Protein AF-A0A958ZLV0-F1 (afdb_monomer_lite)

Sequence (90 aa):
MNLKKAPQVDMEKRKSLFFQIGLLFSLAVVLIAFEWKQYDLSTASLGSLQVENEEEELIPITQSTPPPPPPPPPPQTTVIEIVEDEKKKE

Secondary structure (DSSP, 8-state):
----S-GGG--GGGHHHHHHHHHHHHHHHHHHHHHS----SSGGGS------------PPP---PPPPPPPPPPP---------------

Foldseek 3Di:
DDPPDDVVPPCVVCVVVVVVVVVVVVVVVVVVVVVPDPPPPVVVPVDPPPPVVPPPPPDDDDDDDDPPDDDDDPPPPPPPPPPPDDDDDD

Radius of gyration: 51.71 Å; chains: 1; bounding box: 66×95×135 Å

pLDDT: mean 70.25, std 15.28, range [38.19, 96.94]

Structure (mmCIF, N/CA/C/O backbone):
data_AF-A0A958ZLV0-F1
#
_entry.id   AF-A0A958ZLV0-F1
#
loop_
_atom_site.group_PDB
_atom_site.id
_atom_site.type_symbol
_atom_site.label_atom_id
_atom_site.label_alt_id
_atom_site.label_comp_id
_atom_site.label_asym_id
_atom_site.label_entity_id
_atom_site.label_seq_id
_atom_site.pdbx_PDB_ins_code
_atom_site.Cartn_x
_atom_site.Cartn_y
_atom_site.Cartn_z
_atom_site.occupancy
_atom_site.B_iso_or_equiv
_atom_site.auth_seq_id
_atom_site.auth_comp_id
_atom_site.auth_asym_id
_atom_site.auth_atom_id
_atom_site.pdbx_PDB_model_num
ATOM 1 N N . MET A 1 1 ? -16.365 1.810 46.090 1.00 48.03 1 MET A N 1
ATOM 2 C CA . MET A 1 1 ? -16.512 1.503 44.649 1.00 48.03 1 MET A CA 1
ATOM 3 C C . MET A 1 1 ? -16.882 2.794 43.934 1.00 48.03 1 MET A C 1
ATOM 5 O O . MET A 1 1 ? -17.960 3.318 44.174 1.00 48.03 1 MET A O 1
ATOM 9 N N . ASN A 1 2 ? -15.963 3.369 43.154 1.00 50.03 2 ASN A N 1
ATOM 10 C CA . ASN A 1 2 ? -16.188 4.652 42.480 1.00 50.03 2 ASN A CA 1
ATOM 11 C C . ASN A 1 2 ? -16.972 4.432 41.181 1.00 50.03 2 ASN A C 1
ATOM 13 O O . ASN A 1 2 ? -16.394 4.195 40.123 1.00 50.03 2 ASN A O 1
ATOM 17 N N . LEU A 1 3 ? -18.297 4.504 41.268 1.00 59.75 3 LEU A N 1
ATOM 18 C CA . LEU A 1 3 ? -19.194 4.442 40.118 1.00 59.75 3 LEU A CA 1
ATOM 19 C C . LEU A 1 3 ? -19.273 5.833 39.456 1.00 59.75 3 LEU A C 1
ATOM 21 O O . LEU A 1 3 ? -20.220 6.582 39.677 1.00 59.75 3 LEU A O 1
ATOM 25 N N . LYS A 1 4 ? -18.241 6.236 38.698 1.00 55.12 4 LYS A N 1
ATOM 26 C CA . LYS A 1 4 ? -18.262 7.519 37.956 1.00 55.12 4 LYS A CA 1
ATOM 27 C C . LYS A 1 4 ? -17.570 7.490 36.590 1.00 55.12 4 LYS A C 1
ATOM 29 O O . LYS A 1 4 ? -17.013 8.485 36.135 1.00 55.12 4 LYS A O 1
ATOM 34 N N . LYS A 1 5 ? -17.621 6.355 35.898 1.00 61.69 5 LYS A N 1
ATOM 35 C CA . LYS A 1 5 ? -17.359 6.290 34.455 1.00 61.69 5 LYS A CA 1
ATOM 36 C C . LYS A 1 5 ? -18.628 5.732 33.831 1.00 61.69 5 LYS A C 1
ATOM 38 O O . LYS A 1 5 ? -19.033 4.622 34.151 1.00 61.69 5 LYS A O 1
ATOM 43 N N . ALA A 1 6 ? -19.307 6.549 33.039 1.00 62.78 6 ALA A N 1
ATOM 44 C CA . ALA A 1 6 ? -20.518 6.146 32.350 1.00 62.78 6 ALA A CA 1
ATOM 45 C C . ALA A 1 6 ? -20.173 4.970 31.403 1.00 62.78 6 ALA A C 1
ATOM 47 O O . ALA A 1 6 ? -19.355 5.165 30.501 1.00 62.78 6 ALA A O 1
ATOM 48 N N . PRO A 1 7 ? -20.734 3.759 31.587 1.00 60.75 7 PRO A N 1
ATOM 49 C CA . PRO A 1 7 ? -20.353 2.560 30.824 1.00 60.75 7 PRO A CA 1
ATOM 50 C C . PRO A 1 7 ? -20.689 2.667 29.327 1.00 60.75 7 PRO A C 1
ATOM 52 O O . PRO A 1 7 ? -20.200 1.886 28.515 1.00 60.75 7 PRO A O 1
ATOM 55 N N . GLN A 1 8 ? -21.499 3.659 28.946 1.00 60.72 8 GLN A N 1
ATOM 56 C CA . GLN A 1 8 ? -21.785 4.004 27.553 1.00 60.72 8 GLN A CA 1
ATOM 57 C C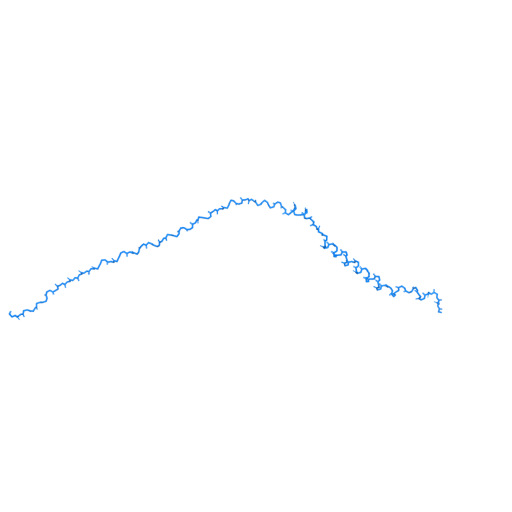 . GLN A 1 8 ? -20.588 4.595 26.783 1.00 60.72 8 GLN 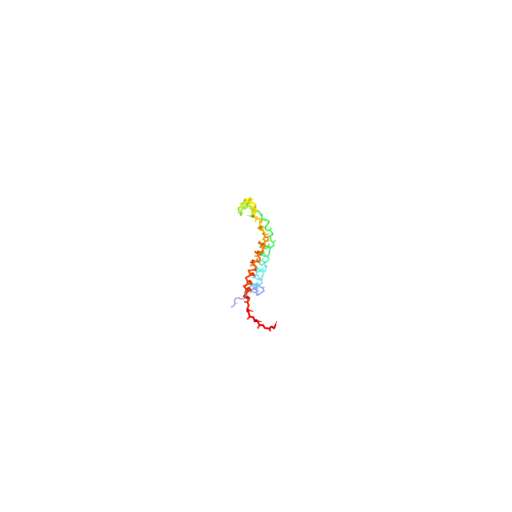A C 1
ATOM 59 O O . GLN A 1 8 ? -20.600 4.585 25.554 1.00 60.72 8 GLN A O 1
ATOM 64 N N . VAL A 1 9 ? -19.560 5.098 27.479 1.00 64.00 9 VAL A N 1
ATOM 65 C CA . VAL A 1 9 ? -18.341 5.676 26.875 1.00 64.00 9 VAL A CA 1
ATOM 66 C C . VAL A 1 9 ? -17.156 4.733 27.084 1.00 64.00 9 VAL A C 1
ATOM 68 O O . VAL A 1 9 ? -16.036 5.145 27.369 1.00 64.00 9 VAL A O 1
ATOM 71 N N . ASP A 1 10 ? -17.407 3.433 26.988 1.00 68.94 10 ASP A N 1
ATOM 72 C CA . ASP A 1 10 ? -16.338 2.450 26.978 1.00 68.94 10 ASP A CA 1
ATOM 73 C C . ASP A 1 10 ? -15.732 2.373 25.566 1.00 68.94 10 ASP A C 1
ATOM 75 O O . ASP A 1 10 ? -16.291 1.774 24.641 1.00 68.94 10 ASP A O 1
ATOM 79 N N . MET A 1 11 ? -14.615 3.078 25.373 1.00 64.38 11 MET A N 1
ATOM 80 C CA . MET A 1 11 ? -13.929 3.188 24.080 1.00 64.38 11 MET A CA 1
ATOM 81 C C . MET A 1 11 ? -13.114 1.943 23.724 1.00 64.38 11 MET A C 1
ATOM 83 O O . MET A 1 11 ? -12.738 1.760 22.563 1.00 64.38 11 MET A O 1
ATOM 87 N N . GLU A 1 12 ? -12.891 1.052 24.686 1.00 72.69 12 GLU A N 1
ATOM 88 C CA . GLU A 1 12 ? -12.110 -0.167 24.498 1.00 72.69 12 GLU A CA 1
ATOM 89 C C . GLU A 1 12 ? -12.796 -1.119 23.504 1.00 72.69 12 GLU A C 1
ATOM 91 O O . GLU A 1 12 ? -12.148 -1.703 22.633 1.00 72.69 12 GLU A O 1
ATOM 96 N N . LYS A 1 13 ? -14.136 -1.136 23.510 1.00 72.25 13 LYS A N 1
ATOM 97 C CA . LYS A 1 13 ? -14.974 -1.906 22.572 1.00 72.25 13 LYS A CA 1
ATOM 98 C C . LYS A 1 13 ? -14.874 -1.428 21.121 1.00 72.25 13 LYS A C 1
ATOM 100 O O . LYS A 1 13 ? -15.150 -2.193 20.203 1.00 72.25 13 LYS A O 1
ATOM 105 N N . ARG A 1 14 ? -14.490 -0.166 20.893 1.00 73.81 14 ARG A N 1
ATOM 106 C CA . ARG A 1 14 ? -14.406 0.434 19.548 1.00 73.81 14 ARG A CA 1
ATOM 107 C C . ARG A 1 14 ? -12.996 0.399 18.966 1.00 73.81 14 ARG A C 1
ATOM 109 O O . ARG A 1 14 ? -12.831 0.643 17.776 1.00 73.81 14 ARG A O 1
ATOM 116 N N . LYS A 1 15 ? -11.983 0.047 19.763 1.00 81.56 15 LYS A N 1
ATOM 117 C CA . LYS A 1 15 ? -10.577 -0.002 19.334 1.00 81.56 15 LYS A CA 1
ATOM 118 C C . LYS A 1 15 ? -10.356 -0.942 18.143 1.00 81.56 15 LYS A C 1
ATOM 120 O O . LYS A 1 15 ? -9.629 -0.592 17.220 1.00 81.56 15 LYS A O 1
ATOM 125 N N . SER A 1 16 ? -11.026 -2.098 18.136 1.00 84.25 16 SER A N 1
ATOM 126 C CA . SER A 1 16 ? -10.969 -3.044 17.011 1.00 84.25 16 SER A CA 1
ATOM 127 C C . SER A 1 16 ? -11.563 -2.452 15.728 1.00 84.25 16 SER A C 1
ATOM 129 O O . SER A 1 16 ? -10.952 -2.577 14.673 1.00 84.25 16 SER A O 1
ATOM 131 N N . LEU A 1 17 ? -12.673 -1.711 15.826 1.00 86.06 17 LEU A N 1
ATOM 132 C CA . LEU A 1 17 ? -13.283 -1.029 14.680 1.00 86.06 17 LEU A CA 1
ATOM 133 C C . LEU A 1 17 ? -12.342 0.030 14.093 1.00 86.06 17 LEU A C 1
ATOM 135 O O . LEU A 1 17 ? -12.157 0.080 12.882 1.00 86.06 17 LEU A O 1
ATOM 139 N N . PHE A 1 18 ? -11.694 0.840 14.937 1.00 88.06 18 PHE A N 1
ATOM 140 C CA . PHE A 1 18 ? -10.709 1.824 14.471 1.00 88.06 18 PHE A CA 1
ATOM 141 C C . PHE A 1 18 ? -9.494 1.163 13.806 1.00 88.06 18 PHE A C 1
ATOM 143 O O . PHE A 1 18 ? -9.015 1.657 12.787 1.00 88.06 18 PHE A O 1
ATOM 150 N N . PHE A 1 19 ? -9.034 0.023 14.331 1.00 90.88 19 PHE A N 1
ATOM 151 C CA . PHE A 1 19 ? -7.970 -0.763 13.703 1.00 90.88 19 PHE A CA 1
ATOM 152 C C . PHE A 1 19 ? -8.393 -1.309 12.330 1.00 90.88 19 PHE A C 1
ATOM 154 O O . PHE A 1 19 ? -7.644 -1.186 11.365 1.00 90.88 19 PHE A O 1
ATOM 161 N N . GLN A 1 20 ? -9.609 -1.849 12.216 1.00 92.94 20 GLN A N 1
ATOM 162 C CA . GLN A 1 20 ? -10.155 -2.352 10.951 1.00 92.94 20 GLN A CA 1
ATOM 163 C C . GLN A 1 20 ? -10.323 -1.242 9.905 1.00 92.94 20 GLN A C 1
ATOM 165 O O . GLN A 1 20 ? -10.011 -1.452 8.736 1.00 92.94 20 GLN A O 1
ATOM 170 N N . ILE A 1 21 ? -10.762 -0.051 10.318 1.00 94.88 21 ILE A N 1
ATOM 171 C CA . ILE A 1 21 ? -10.882 1.121 9.438 1.00 94.88 21 ILE A CA 1
ATOM 172 C C . ILE A 1 21 ? -9.504 1.571 8.943 1.00 94.88 21 ILE A C 1
ATOM 174 O O . ILE A 1 21 ? -9.339 1.830 7.753 1.00 94.88 21 ILE A O 1
ATOM 178 N N . GLY A 1 22 ? -8.504 1.616 9.829 1.00 94.81 22 GLY A N 1
ATOM 179 C CA . GLY A 1 22 ? -7.122 1.918 9.451 1.00 94.81 22 GLY A CA 1
ATOM 180 C C . GLY A 1 22 ? -6.548 0.894 8.469 1.00 94.81 22 GLY A C 1
ATOM 181 O O . GLY A 1 22 ? -5.918 1.272 7.483 1.00 94.81 22 GLY A O 1
ATOM 182 N N . LEU A 1 23 ? -6.829 -0.393 8.692 1.00 95.69 23 LEU A N 1
ATOM 183 C CA . LEU A 1 23 ? -6.423 -1.472 7.795 1.00 95.69 23 LEU A CA 1
ATOM 184 C C . LEU A 1 23 ? -7.060 -1.314 6.408 1.00 95.69 23 LEU A C 1
ATOM 186 O O . LEU A 1 23 ? -6.346 -1.334 5.406 1.00 95.69 23 LEU A O 1
ATOM 190 N N . LEU A 1 24 ? -8.373 -1.084 6.343 1.00 96.31 24 LEU A N 1
ATOM 191 C CA . LEU A 1 24 ? -9.080 -0.869 5.080 1.00 96.31 24 LEU A CA 1
ATOM 192 C C . LEU A 1 24 ? -8.537 0.356 4.330 1.00 96.31 24 LEU A C 1
ATOM 194 O O . LEU A 1 24 ? -8.317 0.296 3.122 1.00 96.31 24 LEU A O 1
ATOM 198 N N . PHE A 1 25 ? -8.270 1.444 5.054 1.00 96.94 25 PHE A N 1
ATOM 199 C CA . PHE A 1 25 ? -7.691 2.657 4.488 1.00 96.94 25 PHE A CA 1
ATOM 200 C C . PHE A 1 25 ? -6.279 2.417 3.936 1.00 96.94 25 PHE A C 1
ATOM 202 O O . PHE A 1 25 ? -5.993 2.810 2.808 1.00 96.94 25 PHE A O 1
ATOM 209 N N . SER A 1 26 ? -5.413 1.720 4.680 1.00 96.19 26 SER A N 1
ATOM 210 C CA . SER A 1 26 ? -4.066 1.375 4.202 1.00 96.19 26 SER A CA 1
ATOM 211 C C . SER A 1 26 ? -4.102 0.528 2.931 1.00 96.19 26 SER A C 1
ATOM 213 O O . SER A 1 26 ? -3.344 0.788 1.999 1.00 96.19 26 SER A O 1
ATOM 215 N N . LEU A 1 27 ? -5.027 -0.431 2.857 1.00 95.69 27 LEU A N 1
ATOM 216 C CA . LEU A 1 27 ? -5.178 -1.291 1.692 1.00 95.69 27 LEU A CA 1
ATOM 217 C C . LEU A 1 27 ? -5.650 -0.492 0.471 1.00 95.69 27 LEU A C 1
ATOM 219 O O . LEU A 1 27 ? -5.115 -0.670 -0.619 1.00 95.69 27 LEU A O 1
ATOM 223 N N . ALA A 1 28 ? -6.592 0.436 0.664 1.00 95.56 28 ALA A N 1
ATOM 224 C CA . ALA A 1 28 ? -7.044 1.338 -0.391 1.00 95.56 28 ALA A CA 1
ATOM 225 C C . ALA A 1 28 ? -5.903 2.222 -0.923 1.00 95.56 28 ALA A C 1
ATOM 227 O O . ALA A 1 28 ? -5.748 2.349 -2.133 1.00 95.56 28 ALA A O 1
ATOM 228 N N . VAL A 1 29 ? -5.068 2.784 -0.041 1.00 95.50 29 VAL A N 1
ATOM 229 C CA . VAL A 1 29 ? -3.908 3.598 -0.447 1.00 95.50 29 VAL A CA 1
ATOM 230 C C . VAL A 1 29 ? -2.910 2.781 -1.269 1.00 95.50 29 VAL A C 1
ATOM 232 O O . VAL A 1 29 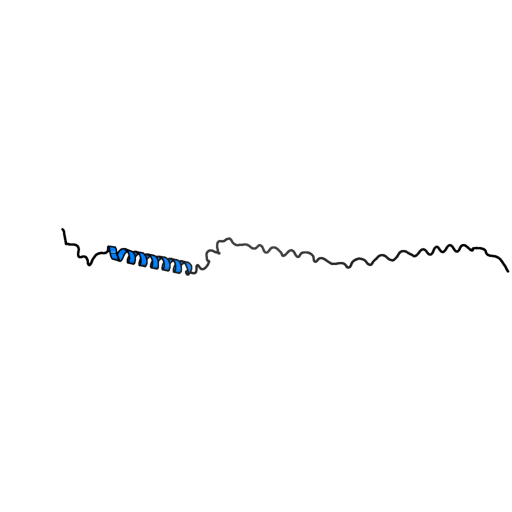? -2.424 3.268 -2.286 1.00 95.50 29 VAL A O 1
ATOM 235 N N . VAL A 1 30 ? -2.628 1.538 -0.870 1.00 94.94 30 VAL A N 1
ATOM 236 C CA . VAL A 1 30 ? -1.727 0.644 -1.618 1.00 94.94 30 VAL A CA 1
ATOM 237 C C . VAL A 1 30 ? -2.290 0.316 -3.001 1.00 94.94 30 VAL A C 1
ATOM 239 O O . VAL A 1 30 ? -1.554 0.373 -3.983 1.00 94.94 30 VAL A O 1
ATOM 242 N N . LEU A 1 31 ? -3.588 0.020 -3.100 1.00 93.12 31 LEU A N 1
ATOM 243 C CA . LEU A 1 31 ? -4.235 -0.233 -4.390 1.00 93.12 31 LEU A CA 1
ATOM 244 C C . LEU A 1 31 ? -4.165 0.993 -5.305 1.00 93.12 31 LEU A C 1
ATOM 246 O O . LEU A 1 31 ? -3.766 0.860 -6.457 1.00 93.12 31 LEU A O 1
ATOM 250 N N . ILE A 1 32 ? -4.455 2.185 -4.778 1.00 91.88 32 ILE A N 1
ATOM 251 C CA . ILE A 1 32 ? -4.335 3.441 -5.531 1.00 91.88 32 ILE A CA 1
ATOM 252 C C . ILE A 1 32 ? -2.891 3.664 -5.988 1.00 91.88 32 ILE A C 1
ATOM 254 O O . ILE A 1 32 ? -2.677 4.062 -7.125 1.00 91.88 32 ILE A O 1
ATOM 258 N N . ALA A 1 33 ? -1.898 3.393 -5.136 1.00 88.62 33 ALA A N 1
ATOM 259 C CA . ALA A 1 33 ? -0.487 3.540 -5.488 1.00 88.62 33 ALA A CA 1
ATOM 260 C C . ALA A 1 33 ? -0.058 2.594 -6.624 1.00 88.62 33 ALA A C 1
ATOM 262 O O . ALA A 1 33 ? 0.751 2.991 -7.458 1.00 88.62 33 ALA A O 1
ATOM 263 N N . PHE A 1 34 ? -0.608 1.376 -6.682 1.00 86.62 34 PHE A N 1
ATOM 264 C CA . PHE A 1 34 ? -0.361 0.439 -7.784 1.00 86.62 34 PHE A CA 1
ATOM 265 C C . PHE A 1 34 ? -1.139 0.777 -9.058 1.00 86.62 34 PHE A C 1
ATOM 267 O O . PHE A 1 34 ? -0.622 0.579 -10.155 1.00 86.62 34 PHE A O 1
ATOM 274 N N . GLU A 1 35 ? -2.366 1.284 -8.935 1.00 85.31 35 GLU A N 1
ATOM 275 C CA . GLU A 1 35 ? -3.128 1.791 -10.081 1.00 85.31 35 GLU A CA 1
ATOM 276 C C . GLU A 1 35 ? -2.570 3.112 -10.613 1.00 85.31 35 GLU A C 1
ATOM 278 O O . GLU A 1 35 ? -2.843 3.484 -11.761 1.00 85.31 35 GLU A O 1
ATOM 283 N N . TRP A 1 36 ? -1.786 3.831 -9.805 1.00 84.25 36 TRP A N 1
ATOM 284 C CA . TRP A 1 36 ? -1.178 5.078 -10.226 1.00 84.25 36 TRP A CA 1
ATOM 285 C C . TRP A 1 36 ? -0.200 4.799 -11.361 1.00 84.25 36 TRP A C 1
ATOM 287 O O . TRP A 1 36 ? 0.905 4.286 -11.189 1.00 84.25 36 TRP A O 1
ATOM 297 N N . LYS A 1 37 ? -0.652 5.121 -12.571 1.00 69.12 37 LYS A N 1
ATOM 298 C CA . LYS A 1 37 ? 0.114 4.943 -13.792 1.00 69.12 37 LYS A CA 1
ATOM 299 C C . LYS A 1 37 ? 1.304 5.899 -13.761 1.00 69.12 37 LYS A C 1
ATOM 301 O O . LYS A 1 37 ? 1.159 7.088 -14.053 1.00 69.12 37 LYS A O 1
ATOM 306 N N . GLN A 1 38 ? 2.480 5.381 -13.427 1.00 67.88 38 GLN A N 1
ATOM 307 C CA . GLN A 1 38 ? 3.715 6.129 -13.583 1.00 67.88 38 GLN A CA 1
ATOM 308 C C . GLN A 1 38 ? 4.055 6.144 -15.072 1.00 67.88 38 GLN A C 1
ATOM 310 O O . GLN A 1 38 ? 4.595 5.185 -15.617 1.00 67.88 38 GLN A O 1
ATOM 315 N N . TYR A 1 39 ? 3.644 7.214 -15.758 1.00 60.81 39 TYR A N 1
ATOM 316 C CA . TYR A 1 39 ? 4.131 7.476 -17.103 1.00 60.81 39 TYR A CA 1
ATOM 317 C C . TYR A 1 39 ? 5.635 7.639 -17.014 1.00 60.81 39 TYR A C 1
ATOM 319 O O . TYR A 1 39 ? 6.166 8.436 -16.239 1.00 60.81 39 TYR A O 1
ATOM 327 N N . ASP A 1 40 ? 6.286 6.790 -17.781 1.00 58.69 40 ASP A N 1
ATOM 328 C CA . ASP A 1 40 ? 7.697 6.532 -17.742 1.00 58.69 40 ASP A CA 1
ATOM 329 C C . ASP A 1 40 ? 8.467 7.721 -18.329 1.00 58.69 40 ASP A C 1
ATOM 331 O O . ASP A 1 40 ? 8.881 7.736 -19.479 1.00 58.69 40 ASP A O 1
ATOM 335 N N . LEU A 1 41 ? 8.613 8.778 -17.533 1.00 56.72 41 LEU A N 1
ATOM 336 C CA . LEU A 1 41 ? 9.691 9.750 -17.712 1.00 56.72 41 LEU A CA 1
ATOM 337 C C . LEU A 1 41 ? 10.996 9.217 -17.092 1.00 56.72 41 LEU A C 1
ATOM 339 O O . LEU A 1 41 ? 12.033 9.864 -17.199 1.00 56.72 41 LEU A O 1
ATOM 343 N N . SER A 1 42 ? 10.958 8.037 -16.454 1.00 54.72 42 SER A N 1
ATOM 344 C CA . SER A 1 42 ? 12.121 7.389 -15.847 1.00 54.72 42 SER A CA 1
ATOM 345 C C . SER A 1 42 ? 12.912 6.526 -16.840 1.00 54.72 42 SER A C 1
ATOM 347 O O . SER A 1 42 ? 14.101 6.304 -16.612 1.00 54.72 42 SER A O 1
ATOM 349 N N . THR A 1 43 ? 12.327 6.105 -17.966 1.00 55.47 43 THR A N 1
ATOM 350 C CA . THR A 1 43 ? 13.061 5.480 -19.082 1.00 55.47 43 THR A CA 1
ATOM 351 C C . THR A 1 43 ? 13.852 6.470 -19.918 1.00 55.47 43 THR A C 1
ATOM 353 O O . THR A 1 43 ? 14.708 6.045 -20.688 1.00 55.47 43 THR A O 1
ATOM 356 N N . ALA A 1 44 ? 13.698 7.780 -19.702 1.00 55.69 44 ALA A N 1
ATOM 357 C CA . ALA A 1 44 ? 14.637 8.757 -20.253 1.00 55.69 44 ALA A CA 1
ATOM 358 C C . ALA A 1 44 ? 16.046 8.650 -19.625 1.00 55.69 44 ALA A C 1
ATOM 360 O O . ALA A 1 44 ? 16.981 9.276 -20.117 1.00 55.69 44 ALA A O 1
ATOM 361 N N . SER A 1 45 ? 16.220 7.859 -18.554 1.00 58.22 45 SER A N 1
ATOM 362 C CA . SER A 1 45 ? 17.500 7.686 -17.857 1.00 58.22 45 SER A CA 1
ATOM 363 C C . SER A 1 45 ? 17.844 6.220 -17.538 1.00 58.22 45 SER A C 1
ATOM 365 O O . SER A 1 45 ? 18.564 5.954 -16.577 1.00 58.22 45 SER A O 1
ATOM 367 N N . LEU A 1 46 ? 17.408 5.257 -18.356 1.00 57.59 46 LEU A N 1
ATOM 368 C CA . LEU A 1 46 ? 18.057 3.935 -18.431 1.00 57.59 46 LEU A CA 1
ATOM 369 C C . LEU A 1 46 ? 19.117 3.923 -19.541 1.00 57.59 46 LEU A C 1
ATOM 371 O O . LEU A 1 46 ? 19.222 2.971 -20.299 1.00 57.59 46 LEU A O 1
ATOM 375 N N . GLY A 1 47 ? 19.883 5.014 -19.646 1.00 59.34 47 GLY A N 1
ATOM 376 C CA . GLY A 1 47 ? 20.835 5.240 -20.727 1.00 59.34 47 GLY A CA 1
ATOM 377 C C . GLY A 1 47 ? 20.142 5.401 -22.080 1.00 59.34 47 GLY A C 1
ATOM 378 O O . GLY A 1 47 ? 19.181 4.714 -22.417 1.00 59.34 47 GLY A O 1
ATOM 379 N N . SER A 1 48 ? 20.648 6.300 -22.916 1.00 59.25 48 SER A N 1
ATOM 380 C CA . SER A 1 48 ? 20.448 6.102 -24.343 1.00 59.25 48 SER A CA 1
ATOM 381 C C . SER A 1 48 ? 21.095 4.758 -24.679 1.00 59.25 48 SER A C 1
ATOM 383 O O . SER A 1 48 ? 22.322 4.674 -24.743 1.00 59.25 48 SER A O 1
ATOM 385 N N . LEU A 1 49 ? 20.303 3.703 -24.875 1.00 61.72 49 LEU A N 1
ATOM 386 C CA . LEU A 1 49 ? 20.734 2.615 -25.741 1.00 61.72 49 LEU A CA 1
ATOM 387 C C . LEU A 1 49 ? 20.879 3.258 -27.119 1.00 61.72 49 LEU A C 1
ATOM 389 O O . LEU A 1 49 ? 19.942 3.307 -27.914 1.00 61.72 49 LEU A O 1
ATOM 393 N N . GLN A 1 50 ? 22.053 3.842 -27.359 1.00 62.03 50 GLN A N 1
ATOM 394 C CA . GLN A 1 50 ? 22.591 3.971 -28.695 1.00 62.03 50 GLN A CA 1
ATOM 395 C C . GLN A 1 50 ? 22.739 2.532 -29.157 1.00 62.03 50 GLN A C 1
ATOM 397 O O . GLN A 1 50 ? 23.753 1.883 -28.926 1.00 62.03 50 GLN A O 1
ATOM 402 N N . VAL A 1 51 ? 21.655 2.011 -29.727 1.00 62.53 51 VAL A N 1
ATOM 403 C CA . VAL A 1 51 ? 21.748 0.960 -30.721 1.00 62.53 51 VAL A CA 1
ATOM 404 C C . VAL A 1 51 ? 22.554 1.623 -31.826 1.00 62.53 51 VAL A C 1
ATOM 406 O O . VAL A 1 51 ? 22.008 2.317 -32.683 1.00 62.53 51 VAL A O 1
ATOM 409 N N . GLU A 1 52 ? 23.881 1.550 -31.696 1.00 62.72 52 GLU A N 1
ATOM 410 C CA . GLU A 1 52 ? 24.768 1.666 -32.836 1.00 62.72 52 GLU A CA 1
ATOM 411 C C . GLU A 1 52 ? 24.148 0.709 -33.841 1.00 62.72 52 GLU A C 1
ATOM 413 O O . GLU A 1 52 ? 23.922 -0.460 -33.529 1.00 62.72 52 GLU A O 1
ATOM 418 N N . ASN A 1 53 ? 23.678 1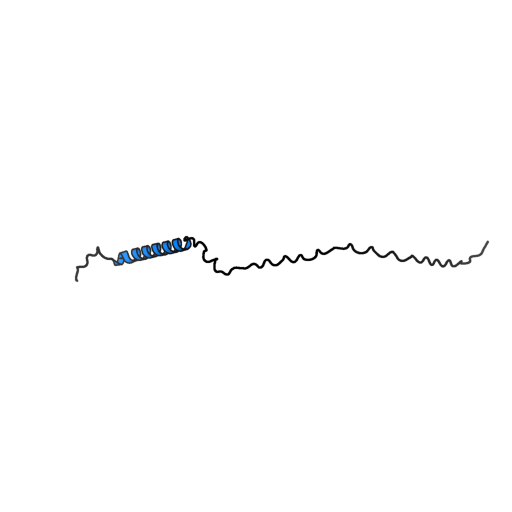.261 -34.954 1.00 61.91 53 ASN A N 1
ATOM 419 C CA . ASN A 1 53 ? 23.113 0.484 -36.033 1.00 61.91 53 ASN A CA 1
ATOM 420 C C . ASN A 1 53 ? 24.271 -0.355 -36.569 1.00 61.91 53 ASN A C 1
ATOM 422 O O . ASN A 1 53 ? 24.959 0.089 -37.486 1.00 61.91 53 ASN A O 1
ATOM 426 N N . GLU A 1 54 ? 24.540 -1.484 -35.904 1.00 65.25 54 GLU A N 1
ATOM 427 C CA . GLU A 1 54 ? 25.481 -2.498 -36.340 1.00 65.25 54 GLU A CA 1
ATOM 428 C C . GLU A 1 54 ? 25.090 -2.766 -37.784 1.00 65.25 54 GLU A C 1
ATOM 430 O O . GLU A 1 54 ? 23.954 -3.154 -38.068 1.00 65.25 54 GLU A O 1
ATOM 435 N N . GLU A 1 55 ? 25.979 -2.399 -38.707 1.00 64.38 55 GLU A N 1
ATOM 436 C CA . GLU A 1 55 ? 25.784 -2.683 -40.117 1.00 64.38 55 GLU A CA 1
ATOM 437 C C . GLU A 1 55 ? 25.474 -4.178 -40.190 1.00 64.38 55 GLU A C 1
ATOM 439 O O . GLU A 1 55 ? 26.282 -4.980 -39.725 1.00 64.38 55 GLU A O 1
ATOM 444 N N . GLU A 1 56 ? 24.277 -4.551 -40.659 1.00 67.69 56 GLU A N 1
ATOM 445 C CA . GLU A 1 56 ? 23.915 -5.958 -40.812 1.00 67.69 56 GLU A CA 1
ATOM 446 C C . GLU A 1 56 ? 24.960 -6.592 -41.737 1.00 67.69 56 GLU A C 1
ATOM 448 O O . GLU A 1 56 ? 24.903 -6.438 -42.960 1.00 67.69 56 GLU A O 1
ATOM 453 N N . GLU A 1 57 ? 25.962 -7.256 -41.155 1.00 68.44 57 GLU A N 1
ATOM 454 C CA . GLU A 1 57 ? 27.005 -7.934 -41.908 1.00 68.44 57 GLU A CA 1
ATOM 455 C C . GLU A 1 57 ? 26.336 -9.119 -42.604 1.00 68.44 57 GLU A C 1
ATOM 457 O O . GLU A 1 57 ? 26.058 -10.163 -42.008 1.00 68.44 57 GLU A O 1
ATOM 462 N N . LEU A 1 58 ? 25.985 -8.916 -43.875 1.00 72.12 58 LEU A N 1
ATOM 463 C CA . LEU A 1 58 ? 25.359 -9.931 -44.706 1.00 72.12 58 LEU A CA 1
ATOM 464 C C . LEU A 1 58 ? 26.302 -11.133 -44.797 1.00 72.12 58 LEU A C 1
ATOM 466 O O . LEU A 1 58 ? 27.290 -11.112 -45.535 1.00 72.12 58 LEU A O 1
ATOM 470 N N . ILE A 1 59 ? 25.984 -12.200 -44.063 1.00 76.38 59 ILE A N 1
ATOM 471 C CA . ILE A 1 59 ? 26.694 -13.470 -44.190 1.00 76.38 59 ILE A CA 1
ATOM 472 C C . ILE A 1 59 ? 26.638 -13.936 -45.654 1.00 76.38 59 ILE A C 1
ATOM 474 O O . ILE A 1 59 ? 25.573 -13.891 -46.282 1.00 76.38 59 ILE A O 1
ATOM 478 N N . PRO A 1 60 ? 27.763 -14.387 -46.234 1.00 72.56 60 PRO A N 1
ATOM 479 C CA . PRO A 1 60 ? 27.765 -14.855 -47.609 1.00 72.56 60 PRO A CA 1
ATOM 480 C C . PRO A 1 60 ? 26.825 -16.057 -47.745 1.00 72.56 60 PRO A C 1
ATOM 482 O O . PRO A 1 60 ? 26.912 -17.022 -46.983 1.00 72.56 60 PRO A O 1
ATOM 485 N N . ILE A 1 61 ? 25.930 -16.012 -48.737 1.00 75.31 61 ILE A N 1
ATOM 486 C CA . ILE A 1 61 ? 25.060 -17.147 -49.046 1.00 75.31 61 ILE A CA 1
ATOM 487 C C . ILE A 1 61 ? 25.916 -18.365 -49.412 1.00 75.31 61 ILE A C 1
ATOM 489 O O . ILE A 1 61 ? 26.801 -18.305 -50.270 1.00 75.31 61 ILE A O 1
ATOM 493 N N . THR A 1 62 ? 25.665 -19.492 -48.752 1.00 77.31 62 THR A N 1
ATOM 494 C CA . THR A 1 62 ? 26.344 -20.750 -49.058 1.00 77.31 62 THR A CA 1
ATOM 495 C C . THR A 1 62 ? 25.874 -21.255 -50.422 1.00 77.31 62 THR A C 1
ATOM 497 O O . THR A 1 62 ? 24.721 -21.638 -50.607 1.00 77.31 62 THR A O 1
ATOM 500 N N . GLN A 1 63 ? 26.768 -21.249 -51.414 1.00 73.69 63 GLN A N 1
ATOM 501 C CA . GLN A 1 63 ? 26.485 -21.833 -52.724 1.00 73.69 63 GLN A CA 1
ATOM 502 C C . GLN A 1 63 ? 26.611 -23.357 -52.630 1.00 73.69 63 GLN A C 1
ATOM 504 O O . GLN A 1 63 ? 27.713 -23.896 -52.526 1.00 73.69 63 GLN A O 1
ATOM 509 N N . SER A 1 64 ? 25.480 -24.064 -52.665 1.00 73.62 64 SER A N 1
ATOM 510 C CA . SER A 1 64 ? 25.474 -25.519 -52.830 1.00 73.62 64 SER A CA 1
ATOM 511 C C . SER A 1 64 ? 25.829 -25.844 -54.281 1.00 73.62 64 SER A C 1
ATOM 513 O O . SER A 1 64 ? 24.999 -25.717 -55.181 1.00 73.62 64 SER A O 1
ATOM 515 N N . THR A 1 65 ? 27.089 -26.205 -54.528 1.00 73.50 65 THR A N 1
ATOM 516 C CA . THR A 1 65 ? 27.485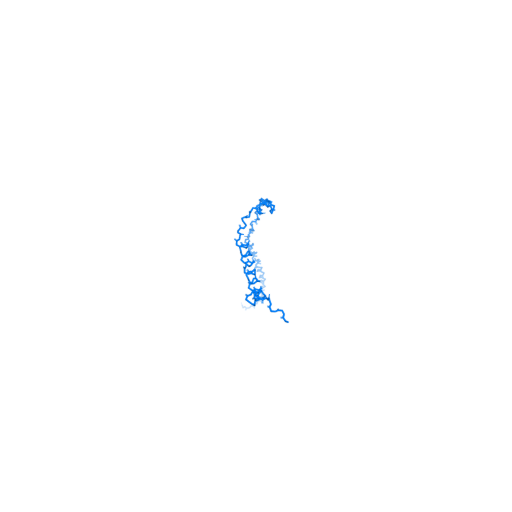 -26.757 -55.826 1.00 73.50 65 THR A CA 1
ATOM 517 C C . THR A 1 65 ? 27.009 -28.211 -55.902 1.00 73.50 65 THR A C 1
ATOM 519 O O . THR A 1 65 ? 27.168 -28.952 -54.927 1.00 73.50 65 THR A O 1
ATOM 522 N N . PRO A 1 66 ? 26.385 -28.641 -57.016 1.00 78.00 66 PRO A N 1
ATOM 523 C CA . PRO A 1 66 ? 26.044 -30.045 -57.191 1.00 78.00 66 PRO A CA 1
ATOM 524 C C . PRO A 1 66 ? 27.330 -30.885 -57.140 1.00 78.00 66 PRO A C 1
ATOM 526 O O . PRO A 1 66 ? 28.371 -30.426 -57.624 1.00 78.00 66 PRO A O 1
ATOM 529 N N . PRO A 1 67 ? 27.288 -32.096 -56.550 1.00 79.50 67 PRO A N 1
ATOM 530 C CA . PRO A 1 67 ? 28.461 -32.953 -56.476 1.00 79.50 67 PRO A CA 1
ATOM 531 C C . PRO A 1 67 ? 29.017 -33.194 -57.887 1.00 79.50 67 PRO A C 1
ATOM 533 O O . PRO A 1 67 ? 28.233 -33.310 -58.838 1.00 79.50 67 PRO A O 1
ATOM 536 N N . PRO A 1 68 ? 30.353 -33.249 -58.046 1.00 80.12 68 PRO A N 1
ATOM 537 C CA . PRO A 1 68 ? 30.964 -33.468 -59.348 1.00 80.12 68 PRO A CA 1
ATOM 538 C C . PRO A 1 68 ? 30.423 -34.765 -59.971 1.00 80.12 68 PRO A C 1
ATOM 540 O O . PRO A 1 68 ? 30.138 -35.720 -59.239 1.00 80.12 68 PRO A O 1
ATOM 543 N N . PRO A 1 69 ? 30.254 -34.811 -61.307 1.00 81.62 69 PRO A N 1
ATOM 544 C CA . PRO A 1 69 ? 29.749 -35.999 -61.977 1.00 81.62 69 PRO A CA 1
ATOM 545 C C . PRO A 1 69 ? 30.635 -37.208 -61.639 1.00 81.62 69 PRO A C 1
ATOM 547 O O . PRO A 1 69 ? 31.855 -37.053 -61.511 1.00 81.62 69 PRO A O 1
ATOM 550 N N . PRO A 1 70 ? 30.043 -38.405 -61.470 1.00 82.06 70 PRO A N 1
ATOM 551 C CA . PRO A 1 70 ? 30.801 -39.596 -61.121 1.00 82.06 70 PRO A CA 1
ATOM 552 C C . PRO A 1 70 ? 31.887 -39.862 -62.175 1.00 82.06 70 PRO A C 1
ATOM 554 O O . PRO A 1 70 ? 31.653 -39.630 -63.367 1.00 82.06 70 PRO A O 1
ATOM 557 N N . PRO A 1 71 ? 33.075 -40.333 -61.755 1.00 81.75 71 PRO A N 1
ATOM 558 C CA . PRO A 1 71 ? 34.162 -40.614 -62.677 1.00 81.75 71 PRO A CA 1
ATOM 559 C C . PRO A 1 71 ? 33.727 -41.653 -63.723 1.00 81.75 71 PRO A C 1
ATOM 561 O O . PRO A 1 71 ? 32.959 -42.567 -63.399 1.00 81.75 71 PRO A O 1
ATOM 564 N N . PRO A 1 72 ? 34.200 -41.523 -64.976 1.00 79.56 72 PRO A N 1
ATOM 565 C CA . PRO A 1 72 ? 33.877 -42.474 -66.027 1.00 79.56 72 PRO A CA 1
ATOM 566 C C . PRO A 1 72 ? 34.322 -43.887 -65.618 1.00 79.56 72 PRO A C 1
ATOM 568 O O . PRO A 1 72 ? 35.386 -44.041 -65.008 1.00 79.56 72 PRO A O 1
ATOM 571 N N . PRO A 1 73 ? 33.518 -44.921 -65.927 1.00 77.88 73 PRO A N 1
ATOM 572 C CA . PRO A 1 73 ? 33.848 -46.293 -65.579 1.00 77.88 73 PRO A CA 1
ATOM 573 C C . PRO A 1 73 ? 35.187 -46.691 -66.215 1.00 77.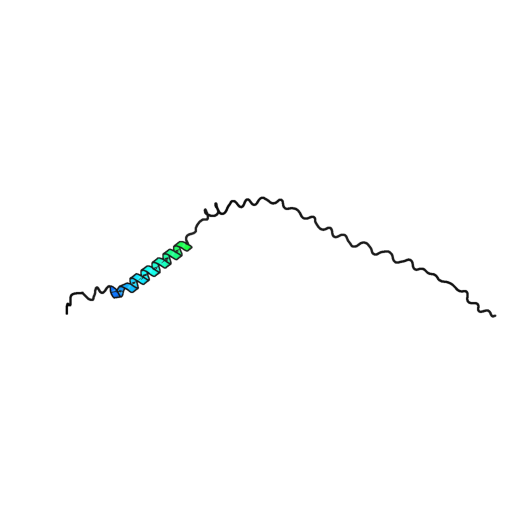88 73 PRO A C 1
ATOM 575 O O . PRO A 1 73 ? 35.472 -46.281 -67.347 1.00 77.88 73 PRO A O 1
ATOM 578 N N . PRO A 1 74 ? 36.019 -47.475 -65.505 1.00 76.06 74 PRO A N 1
ATOM 579 C CA . PRO A 1 74 ? 37.307 -47.899 -66.025 1.00 76.06 74 PRO A CA 1
ATOM 580 C C . PRO A 1 74 ? 37.108 -48.659 -67.344 1.00 76.06 74 PRO A C 1
ATOM 582 O O . PRO A 1 74 ? 36.144 -49.423 -67.470 1.00 76.06 74 PRO A O 1
ATOM 585 N N . PRO A 1 75 ? 37.994 -48.454 -68.335 1.00 69.38 75 PRO A N 1
ATOM 586 C CA . PRO A 1 75 ? 37.922 -49.183 -69.588 1.00 69.38 75 PRO A CA 1
ATOM 587 C C . PRO A 1 75 ? 37.985 -50.677 -69.280 1.00 69.38 75 PRO A C 1
ATOM 589 O O . PRO A 1 75 ? 38.911 -51.149 -68.621 1.00 69.38 75 PRO A O 1
ATOM 592 N N . GLN A 1 76 ? 36.971 -51.414 -69.732 1.00 62.53 76 GLN A N 1
ATOM 593 C CA . GLN A 1 76 ? 36.977 -52.866 -69.649 1.00 62.53 76 GLN A CA 1
ATOM 594 C C . GLN A 1 76 ? 38.154 -53.349 -70.494 1.00 62.53 76 GLN A C 1
ATOM 596 O O . GLN A 1 76 ? 38.134 -53.255 -71.720 1.00 62.53 76 GLN A O 1
ATOM 601 N N . THR A 1 77 ? 39.214 -53.816 -69.841 1.00 56.41 77 THR A N 1
ATOM 602 C CA . THR A 1 77 ? 40.311 -54.495 -70.517 1.00 56.41 77 THR A CA 1
ATOM 603 C C . THR A 1 77 ? 39.790 -55.853 -70.968 1.00 56.41 77 THR A C 1
ATOM 605 O O . THR A 1 77 ? 39.900 -56.839 -70.242 1.00 56.41 77 THR A O 1
ATOM 608 N N . THR A 1 78 ? 39.202 -55.928 -72.160 1.00 57.00 78 THR A N 1
ATOM 609 C CA . THR A 1 78 ? 39.067 -57.193 -72.889 1.00 57.00 78 THR A CA 1
ATOM 610 C C . THR A 1 78 ? 40.461 -57.648 -73.311 1.00 57.00 78 THR A C 1
ATOM 612 O O . THR A 1 78 ? 40.860 -57.509 -74.464 1.00 57.00 78 THR A O 1
ATOM 615 N N . VAL A 1 79 ? 41.225 -58.178 -72.354 1.00 56.75 79 VAL A N 1
ATOM 616 C CA . VAL A 1 79 ? 42.272 -59.154 -72.647 1.00 56.75 79 VAL A CA 1
ATOM 617 C C . VAL A 1 79 ? 41.529 -60.460 -72.883 1.00 56.75 79 VAL A C 1
ATOM 619 O O . VAL A 1 79 ? 41.236 -61.204 -71.953 1.00 56.75 79 VAL A O 1
ATOM 622 N N . ILE A 1 80 ? 41.133 -60.688 -74.131 1.00 52.22 80 ILE A N 1
ATOM 623 C CA . ILE A 1 80 ? 40.785 -62.029 -74.583 1.00 52.22 80 ILE A CA 1
ATOM 624 C C . ILE A 1 80 ? 42.074 -62.560 -75.198 1.00 52.22 80 ILE A C 1
ATOM 626 O O . ILE A 1 80 ? 42.378 -62.300 -76.360 1.00 52.22 80 ILE A O 1
ATOM 630 N N . GLU A 1 81 ? 42.873 -63.240 -74.380 1.00 52.78 81 GLU A N 1
ATOM 631 C CA . GLU A 1 81 ? 43.900 -64.151 -74.871 1.00 52.78 81 GLU A CA 1
ATOM 632 C C . GLU A 1 81 ? 43.153 -65.337 -75.485 1.00 52.78 81 GLU A C 1
ATOM 634 O O . GLU A 1 81 ? 42.718 -66.260 -74.797 1.00 52.78 81 GLU A O 1
ATOM 639 N N . ILE A 1 82 ? 42.891 -65.252 -76.788 1.00 52.44 82 ILE A N 1
ATOM 640 C CA . ILE A 1 82 ? 42.394 -66.388 -77.553 1.00 52.44 82 ILE A CA 1
ATOM 641 C C . ILE A 1 82 ? 43.599 -67.311 -77.721 1.00 52.44 82 ILE A C 1
ATOM 643 O O . ILE A 1 82 ? 44.387 -67.160 -78.650 1.00 52.44 82 ILE A O 1
ATOM 647 N N . VAL A 1 83 ? 43.774 -68.225 -76.772 1.00 55.72 83 VAL A N 1
ATOM 648 C CA . VAL A 1 83 ? 44.627 -69.395 -76.960 1.00 55.72 83 VAL A CA 1
ATOM 649 C C . VAL A 1 83 ? 43.918 -70.269 -77.994 1.00 55.72 83 VAL A C 1
ATOM 651 O O . VAL A 1 83 ? 42.856 -70.829 -77.717 1.00 55.72 83 VAL A O 1
ATOM 654 N N . GLU A 1 84 ? 44.461 -70.326 -79.211 1.00 41.81 84 GLU A N 1
ATOM 655 C CA . GLU A 1 84 ? 44.102 -71.342 -80.202 1.00 41.81 84 GLU A CA 1
ATOM 656 C C . GLU A 1 84 ? 44.466 -72.713 -79.623 1.00 41.81 84 GLU A C 1
ATOM 658 O O . GLU A 1 84 ? 45.622 -73.128 -79.661 1.00 41.81 84 GLU A O 1
ATOM 663 N N . ASP A 1 85 ? 43.486 -73.401 -79.037 1.00 47.56 85 ASP A N 1
ATOM 664 C CA . ASP A 1 85 ? 43.668 -74.783 -78.607 1.00 47.56 85 ASP A CA 1
ATOM 665 C C . ASP A 1 85 ? 43.421 -75.717 -79.799 1.00 47.56 85 ASP A C 1
ATOM 667 O O . ASP A 1 85 ? 42.319 -75.823 -80.352 1.00 47.56 85 ASP A O 1
ATOM 671 N N . GLU A 1 86 ? 44.501 -76.364 -80.224 1.00 50.47 86 GLU A N 1
ATOM 672 C CA . GLU A 1 86 ? 44.535 -77.372 -81.267 1.00 50.47 86 GLU A CA 1
ATOM 673 C C . GLU A 1 86 ? 43.656 -78.578 -80.904 1.00 50.47 86 GLU A C 1
ATOM 675 O O . GLU A 1 86 ? 43.954 -79.345 -79.986 1.00 50.47 86 GLU A O 1
ATOM 680 N N . LYS A 1 87 ? 42.655 -78.884 -81.740 1.00 51.78 87 LYS A N 1
ATOM 681 C CA . LYS A 1 87 ? 42.201 -80.275 -81.904 1.00 51.78 87 LYS A CA 1
ATOM 682 C C . LYS A 1 87 ? 41.831 -80.618 -83.344 1.00 51.78 87 LYS A C 1
ATOM 684 O O . LYS A 1 87 ? 40.684 -80.635 -83.769 1.00 51.78 87 LYS A O 1
ATOM 689 N N . LYS A 1 88 ? 42.898 -80.952 -84.061 1.00 46.88 88 LYS A N 1
ATOM 690 C CA . LYS A 1 88 ? 43.009 -81.860 -85.207 1.00 46.88 88 LYS A CA 1
ATOM 691 C C . LYS A 1 88 ? 42.007 -83.034 -85.173 1.00 46.88 88 LYS A C 1
ATOM 693 O O . LYS A 1 88 ? 42.022 -83.792 -84.201 1.00 46.88 88 LYS A O 1
ATOM 698 N N . LYS A 1 89 ? 41.281 -83.232 -86.286 1.00 44.47 89 LYS A N 1
ATOM 699 C CA . LYS A 1 89 ? 41.024 -84.495 -87.034 1.00 44.47 89 LYS A CA 1
ATOM 700 C C . LYS A 1 89 ? 39.614 -84.507 -87.651 1.00 44.47 89 LYS A C 1
ATOM 702 O O . LYS A 1 89 ? 38.665 -84.828 -86.950 1.00 44.47 89 LYS A O 1
ATOM 707 N N . GLU A 1 90 ? 39.520 -84.232 -88.950 1.00 38.19 90 GLU A N 1
ATOM 708 C CA . GLU A 1 90 ? 39.133 -85.196 -90.002 1.00 38.19 90 GLU A CA 1
ATOM 709 C C . GLU A 1 90 ? 39.523 -84.632 -91.374 1.00 38.19 90 GLU A C 1
ATOM 711 O O . GLU A 1 90 ? 39.332 -83.411 -91.572 1.00 38.19 90 GLU A O 1
#